Protein AF-A0A644XH98-F1 (afdb_monomer_lite)

Foldseek 3Di:
DADDDDDDPPDPPPVVSVVSVVVVVVCPPQVNQLVCCVVPVDHYPDPPHDHPDDVVVVCVVDVVPDDDDDQDPAPCSVVLVVVLVCCCVVPVVVPPVVVVPVVVNVVSVVVSVVVSQVSCVVSVNHPD

Organism: NCBI:txid1076179

Structure (mmCIF, N/CA/C/O backbone):
data_AF-A0A644XH98-F1
#
_entry.id   AF-A0A644XH98-F1
#
loop_
_atom_site.group_PDB
_atom_site.id
_atom_site.type_symbol
_atom_site.label_atom_id
_atom_site.label_alt_id
_atom_site.label_comp_id
_atom_site.label_asym_id
_atom_site.label_entity_id
_atom_site.label_seq_id
_atom_site.pdbx_PDB_ins_code
_atom_site.Cartn_x
_atom_site.Cartn_y
_atom_site.Cartn_z
_atom_site.occupancy
_atom_site.B_iso_or_equiv
_atom_site.auth_seq_id
_atom_site.auth_comp_id
_atom_site.auth_asym_id
_atom_site.auth_atom_id
_atom_site.pdbx_PDB_model_num
ATOM 1 N N . MET A 1 1 ? 7.041 -9.631 -4.734 1.00 52.19 1 MET A N 1
ATOM 2 C CA . MET A 1 1 ? 6.622 -8.228 -4.946 1.00 52.19 1 MET A CA 1
ATOM 3 C C . MET A 1 1 ? 6.302 -8.052 -6.425 1.00 52.19 1 MET A C 1
ATOM 5 O O . MET A 1 1 ? 7.133 -8.430 -7.233 1.00 52.19 1 MET A O 1
ATOM 9 N N . CYS A 1 2 ? 5.110 -7.583 -6.800 1.00 54.72 2 CYS A N 1
ATOM 10 C CA . CYS A 1 2 ? 4.755 -7.353 -8.206 1.00 54.72 2 CYS A CA 1
ATOM 11 C C . CYS A 1 2 ? 4.727 -5.842 -8.454 1.00 54.72 2 CYS A C 1
ATOM 13 O O . CYS A 1 2 ? 3.978 -5.136 -7.779 1.00 54.72 2 CYS A O 1
ATOM 15 N N . TYR A 1 3 ? 5.554 -5.334 -9.370 1.00 69.62 3 TYR A N 1
ATOM 16 C CA . TYR A 1 3 ? 5.441 -3.946 -9.810 1.00 69.62 3 TYR A CA 1
ATOM 17 C C . TYR A 1 3 ? 4.348 -3.850 -10.861 1.00 69.62 3 TYR A C 1
ATOM 19 O O . TYR A 1 3 ? 4.452 -4.455 -11.927 1.00 69.62 3 TYR A O 1
ATOM 27 N N . ASN A 1 4 ? 3.321 -3.062 -10.568 1.00 78.56 4 ASN A N 1
ATOM 28 C CA . ASN A 1 4 ? 2.280 -2.774 -11.535 1.00 78.56 4 ASN A CA 1
ATOM 29 C C . ASN A 1 4 ? 2.599 -1.443 -12.216 1.00 78.56 4 ASN A C 1
ATOM 31 O O . ASN A 1 4 ? 2.465 -0.377 -11.615 1.00 78.56 4 ASN A O 1
ATOM 35 N N . TRP A 1 5 ? 3.045 -1.518 -13.467 1.00 88.19 5 TRP A N 1
ATOM 36 C CA . TRP A 1 5 ? 3.285 -0.351 -14.308 1.00 88.19 5 TRP A CA 1
ATOM 37 C C . TRP A 1 5 ? 2.064 -0.088 -15.183 1.00 88.19 5 TRP A C 1
ATOM 39 O O . TRP A 1 5 ? 1.530 -1.005 -15.806 1.00 88.19 5 TRP A O 1
ATOM 49 N N . TYR A 1 6 ? 1.646 1.173 -15.259 1.00 89.88 6 TYR A N 1
ATOM 50 C CA . TYR A 1 6 ? 0.476 1.584 -16.025 1.00 89.88 6 TYR A CA 1
ATOM 51 C C . TYR A 1 6 ? 0.822 2.757 -16.937 1.00 89.88 6 TYR A C 1
ATOM 53 O O . TYR A 1 6 ? 1.544 3.673 -16.547 1.00 89.88 6 TYR A O 1
ATOM 61 N N . VAL A 1 7 ? 0.250 2.752 -18.138 1.00 92.44 7 VAL A N 1
ATOM 62 C CA . VAL A 1 7 ? 0.214 3.913 -19.031 1.00 92.44 7 VAL A CA 1
ATOM 63 C C . VAL A 1 7 ? -1.223 4.410 -19.072 1.00 92.44 7 VAL A C 1
ATOM 65 O O . VAL A 1 7 ? -2.151 3.618 -19.235 1.00 92.44 7 VAL A O 1
ATOM 68 N N . THR A 1 8 ? -1.417 5.717 -18.887 1.00 89.25 8 THR A N 1
ATOM 69 C CA . THR A 1 8 ? -2.759 6.309 -18.859 1.00 89.25 8 THR A CA 1
ATOM 70 C C . THR A 1 8 ? -3.513 6.047 -20.164 1.00 89.25 8 THR A C 1
ATOM 72 O O . THR A 1 8 ? -2.997 6.273 -21.257 1.00 89.25 8 THR A O 1
ATOM 75 N N . SER A 1 9 ? -4.764 5.605 -20.046 1.00 81.94 9 SER A N 1
ATOM 76 C CA . SER A 1 9 ? -5.651 5.355 -21.186 1.00 81.94 9 SER A CA 1
ATOM 77 C C . SER A 1 9 ? -6.283 6.628 -21.758 1.00 81.94 9 SER A C 1
ATOM 79 O O . SER A 1 9 ? -6.873 6.583 -22.834 1.00 81.94 9 SER A O 1
ATOM 81 N N . SER A 1 10 ? -6.182 7.761 -21.052 1.00 88.88 10 SER A N 1
ATOM 82 C CA . SER A 1 10 ? -6.735 9.046 -21.497 1.00 88.88 10 SER A CA 1
ATOM 83 C C . SER A 1 10 ? -5.820 9.811 -22.455 1.00 88.88 10 SER A C 1
ATOM 85 O O . SER A 1 10 ? -6.277 10.759 -23.101 1.00 88.88 10 SER A O 1
ATOM 87 N N . GLU A 1 11 ? -4.549 9.409 -22.565 1.00 91.25 11 GLU A N 1
ATOM 88 C CA . GLU A 1 11 ? -3.632 9.960 -23.560 1.00 91.25 11 GLU A CA 1
ATOM 89 C C . GLU A 1 11 ? -4.088 9.540 -24.964 1.00 91.25 11 GLU A C 1
ATOM 91 O O . GLU A 1 11 ? -4.499 8.406 -25.199 1.00 91.25 11 GLU A O 1
ATOM 96 N N . LYS A 1 12 ? -4.055 10.485 -25.902 1.00 89.81 12 LYS A N 1
ATOM 97 C CA . LYS A 1 12 ? -4.470 10.279 -27.298 1.00 89.81 12 LYS A CA 1
ATOM 98 C C . LYS A 1 12 ? -3.285 10.296 -28.252 1.00 89.81 12 LYS A C 1
ATOM 100 O O . LYS A 1 12 ? -3.404 9.822 -29.380 1.00 89.81 12 LYS A O 1
ATOM 105 N N . ASP A 1 13 ? -2.157 10.845 -27.815 1.00 95.25 13 ASP A N 1
ATOM 106 C CA . ASP A 1 13 ? -0.911 10.829 -28.562 1.00 95.25 13 ASP A CA 1
ATOM 107 C C . ASP A 1 13 ? -0.281 9.431 -28.508 1.00 95.25 13 ASP A C 1
ATOM 109 O O . ASP A 1 13 ? 0.339 9.016 -27.524 1.00 95.25 13 ASP A O 1
ATOM 113 N N . THR A 1 14 ? -0.433 8.693 -29.606 1.00 93.12 14 THR A N 1
ATOM 114 C CA . THR A 1 14 ? 0.078 7.327 -29.739 1.00 93.12 14 THR A CA 1
ATOM 115 C C . THR A 1 14 ? 1.599 7.251 -29.644 1.00 93.12 14 THR A C 1
ATOM 117 O O . THR A 1 14 ? 2.120 6.230 -29.199 1.00 93.12 14 THR A O 1
ATOM 120 N N . ALA A 1 15 ? 2.323 8.308 -30.030 1.00 94.75 15 ALA A N 1
ATOM 121 C CA . ALA A 1 15 ? 3.778 8.331 -29.923 1.00 94.75 15 ALA A CA 1
ATOM 122 C C . ALA A 1 15 ? 4.218 8.442 -28.457 1.00 94.75 15 ALA A C 1
ATOM 124 O O . ALA A 1 15 ? 5.153 7.758 -28.047 1.00 94.75 15 ALA A O 1
ATOM 125 N N . LYS A 1 16 ? 3.505 9.230 -27.642 1.00 94.56 16 LYS A N 1
ATOM 126 C CA . LYS A 1 16 ? 3.758 9.299 -26.193 1.00 94.56 16 LYS A CA 1
ATOM 127 C C . LYS A 1 16 ? 3.427 7.998 -25.481 1.00 94.56 16 LYS A C 1
ATOM 129 O O . LYS A 1 16 ? 4.198 7.572 -24.629 1.00 94.56 16 LYS A O 1
ATOM 134 N N . ILE A 1 17 ? 2.317 7.352 -25.844 1.00 95.12 17 ILE A N 1
ATOM 135 C CA . ILE A 1 17 ? 1.957 6.037 -25.295 1.00 95.12 17 ILE A CA 1
ATOM 136 C C . ILE A 1 17 ? 3.053 5.013 -25.606 1.00 95.12 17 ILE A C 1
ATOM 138 O O . ILE A 1 17 ? 3.488 4.291 -24.711 1.00 95.12 17 ILE A O 1
ATOM 142 N N . ALA A 1 18 ? 3.527 4.970 -26.855 1.00 94.62 18 ALA A N 1
ATOM 143 C CA . ALA A 1 18 ? 4.611 4.078 -27.255 1.00 94.62 18 ALA A CA 1
ATOM 144 C C . ALA A 1 18 ? 5.905 4.373 -26.480 1.00 94.62 18 ALA A C 1
ATOM 146 O O . ALA A 1 18 ? 6.486 3.461 -25.901 1.00 94.62 18 ALA A O 1
ATOM 147 N N . ALA A 1 19 ? 6.299 5.646 -26.382 1.00 96.25 19 ALA A N 1
ATOM 148 C CA . ALA A 1 19 ? 7.484 6.053 -25.632 1.00 96.25 19 ALA A CA 1
ATOM 149 C C . ALA A 1 19 ? 7.391 5.702 -24.135 1.00 96.25 19 ALA A C 1
ATOM 151 O O . ALA A 1 19 ? 8.377 5.268 -23.546 1.00 96.25 19 ALA A O 1
ATOM 152 N N . ALA A 1 20 ? 6.213 5.842 -23.516 1.00 96.12 20 ALA A N 1
ATOM 153 C CA . ALA A 1 20 ? 5.993 5.446 -22.126 1.00 96.12 20 ALA A CA 1
ATOM 154 C C . ALA A 1 20 ? 6.170 3.931 -21.934 1.00 96.12 20 ALA A C 1
ATOM 156 O O . ALA A 1 20 ? 6.821 3.501 -20.982 1.00 96.12 20 ALA A O 1
ATOM 157 N N . TRP A 1 21 ? 5.651 3.120 -22.860 1.00 95.62 21 TRP A N 1
ATOM 158 C CA . TRP A 1 21 ? 5.869 1.674 -22.833 1.00 95.62 21 TRP A CA 1
ATOM 159 C C . TRP A 1 21 ? 7.323 1.283 -23.081 1.00 95.62 21 TRP A C 1
ATOM 161 O O . TRP A 1 21 ? 7.819 0.365 -22.431 1.00 95.62 21 TRP A O 1
ATOM 171 N N . ASP A 1 22 ? 8.016 1.964 -23.992 1.00 97.06 22 ASP A N 1
ATOM 172 C CA . ASP A 1 22 ? 9.442 1.743 -24.232 1.00 97.06 22 ASP A CA 1
ATOM 173 C C . ASP A 1 22 ? 10.273 2.068 -22.990 1.00 97.06 22 ASP A C 1
ATOM 175 O O . ASP A 1 22 ? 11.133 1.276 -22.606 1.00 97.06 22 ASP A O 1
ATOM 179 N N . PHE A 1 23 ? 9.949 3.159 -22.296 1.00 95.75 23 PHE A N 1
ATOM 180 C CA . PHE A 1 23 ? 10.587 3.508 -21.033 1.00 95.75 23 PHE A CA 1
ATOM 181 C C . PHE A 1 23 ? 10.334 2.465 -19.935 1.00 95.75 23 PHE A C 1
ATOM 183 O O . PHE A 1 23 ? 11.275 2.047 -19.265 1.00 95.75 23 PHE A O 1
ATOM 190 N N . ILE A 1 24 ? 9.091 1.997 -19.766 1.00 94.69 24 ILE A N 1
ATOM 191 C CA . ILE A 1 24 ? 8.774 0.944 -18.787 1.00 94.69 24 ILE A CA 1
ATOM 192 C C . ILE A 1 24 ? 9.566 -0.329 -19.094 1.00 94.69 24 ILE A C 1
ATOM 194 O O . ILE A 1 24 ? 10.164 -0.897 -18.184 1.00 94.69 24 ILE A O 1
ATOM 198 N N . LYS A 1 25 ? 9.605 -0.765 -20.362 1.00 93.75 25 LYS A N 1
ATOM 199 C CA . LYS A 1 25 ? 10.373 -1.950 -20.777 1.00 93.75 25 LYS A CA 1
ATOM 200 C C . LYS A 1 25 ? 11.854 -1.798 -20.447 1.00 93.75 25 LYS A C 1
ATOM 202 O O . LYS A 1 25 ? 12.411 -2.724 -19.873 1.00 93.75 25 LYS A O 1
ATOM 207 N N . TYR A 1 26 ? 12.442 -0.638 -20.743 1.00 95.12 26 TYR A N 1
ATOM 208 C CA . TYR A 1 26 ? 13.823 -0.321 -20.383 1.00 95.12 26 TYR A CA 1
ATOM 209 C C . TYR A 1 26 ? 14.053 -0.439 -18.868 1.00 95.12 26 TYR A C 1
ATOM 211 O O . TYR A 1 26 ? 14.951 -1.151 -18.432 1.00 95.12 26 TYR A O 1
ATOM 219 N N . MET A 1 27 ? 13.195 0.170 -18.042 1.00 91.88 27 MET A N 1
ATOM 220 C CA . MET A 1 27 ? 13.330 0.131 -16.577 1.00 91.88 27 MET A CA 1
ATOM 221 C C . MET A 1 27 ? 13.297 -1.289 -15.990 1.00 91.88 27 MET A C 1
ATOM 223 O O . MET A 1 27 ? 13.885 -1.522 -14.936 1.00 91.88 27 MET A O 1
ATOM 227 N N . VAL A 1 28 ? 12.621 -2.235 -16.651 1.00 90.69 28 VAL A N 1
ATOM 228 C CA . VAL A 1 28 ? 12.494 -3.630 -16.189 1.00 90.69 28 VAL A CA 1
ATOM 229 C C . VAL A 1 28 ? 13.432 -4.612 -16.902 1.00 90.69 28 VAL A C 1
ATOM 231 O O . VAL A 1 28 ? 13.309 -5.830 -16.703 1.00 90.69 28 VAL A O 1
ATOM 234 N N . GLU A 1 29 ? 14.363 -4.121 -17.725 1.00 94.62 29 GLU A N 1
ATOM 235 C CA . GLU A 1 29 ? 15.462 -4.938 -18.249 1.00 94.62 29 GLU A CA 1
ATOM 236 C C . GLU A 1 29 ? 16.286 -5.529 -17.089 1.00 94.62 29 GLU A C 1
ATOM 238 O O . GLU A 1 29 ? 16.408 -4.885 -16.043 1.00 94.62 29 GLU A O 1
ATOM 243 N N . PRO A 1 30 ? 16.843 -6.749 -17.232 1.00 94.94 30 PRO A N 1
ATOM 244 C CA . PRO A 1 30 ? 17.521 -7.449 -16.137 1.00 94.94 30 PRO A CA 1
ATOM 245 C C . PRO A 1 30 ? 18.580 -6.608 -15.412 1.00 94.94 30 PRO A C 1
ATOM 247 O O . PRO A 1 30 ? 18.570 -6.517 -14.186 1.00 94.94 30 PRO A O 1
ATOM 250 N N . GLU A 1 31 ? 19.451 -5.941 -16.168 1.00 95.12 31 GLU A N 1
ATOM 251 C CA . GLU A 1 31 ? 20.493 -5.057 -15.636 1.00 95.12 31 GLU A CA 1
ATOM 252 C C . GLU A 1 31 ? 19.935 -3.858 -14.860 1.00 95.12 31 GLU A C 1
ATOM 254 O O . GLU A 1 31 ? 20.441 -3.529 -13.787 1.00 95.12 31 GLU A O 1
ATOM 259 N N . ASN A 1 32 ? 18.854 -3.249 -15.348 1.00 94.31 32 ASN A N 1
ATOM 260 C CA . ASN A 1 32 ? 18.222 -2.097 -14.709 1.00 94.31 32 ASN A CA 1
ATOM 261 C C . ASN A 1 32 ? 17.460 -2.507 -13.442 1.00 94.31 32 ASN A C 1
ATOM 263 O O . ASN A 1 32 ? 17.500 -1.794 -12.439 1.00 94.31 32 ASN A O 1
ATOM 267 N N . ALA A 1 33 ? 16.842 -3.689 -13.445 1.00 91.19 33 ALA A N 1
ATOM 268 C CA . ALA A 1 33 ? 16.203 -4.268 -12.268 1.00 91.19 33 ALA A CA 1
ATOM 269 C C . ALA A 1 33 ? 17.221 -4.567 -11.150 1.00 91.19 33 ALA A C 1
ATOM 271 O O . ALA A 1 33 ? 16.968 -4.263 -9.982 1.00 91.19 33 ALA A O 1
ATOM 272 N N . VAL A 1 34 ? 18.392 -5.111 -11.503 1.00 92.88 34 VAL A N 1
ATOM 273 C CA . VAL A 1 34 ? 19.501 -5.333 -10.559 1.00 92.88 34 VAL A CA 1
ATOM 274 C C . VAL A 1 34 ? 20.046 -4.006 -10.036 1.00 92.88 34 VAL A C 1
ATOM 276 O O . VAL A 1 34 ? 20.223 -3.844 -8.827 1.00 92.88 34 VAL A O 1
ATOM 279 N N . LEU A 1 35 ? 20.261 -3.032 -10.923 1.00 93.00 35 LEU A N 1
ATOM 280 C CA . LEU A 1 35 ? 20.739 -1.704 -10.546 1.00 93.00 35 LEU A CA 1
ATOM 281 C C . LEU A 1 35 ? 19.766 -1.000 -9.588 1.00 93.00 35 LEU A C 1
ATOM 283 O O . LEU A 1 35 ? 20.194 -0.384 -8.613 1.00 93.00 35 LEU A O 1
ATOM 287 N N . GLN A 1 36 ? 18.454 -1.120 -9.807 1.00 90.25 36 GLN A N 1
ATOM 288 C CA . GLN A 1 36 ? 17.446 -0.578 -8.896 1.00 90.25 36 GLN A CA 1
ATOM 289 C C . GLN A 1 36 ? 17.595 -1.160 -7.483 1.00 90.25 36 GLN A C 1
ATOM 291 O O . GLN A 1 36 ? 17.604 -0.401 -6.507 1.00 90.25 36 GLN A O 1
ATOM 296 N N . ALA A 1 37 ? 17.746 -2.483 -7.371 1.00 89.38 37 ALA A N 1
ATOM 297 C CA . ALA A 1 37 ? 17.948 -3.144 -6.086 1.00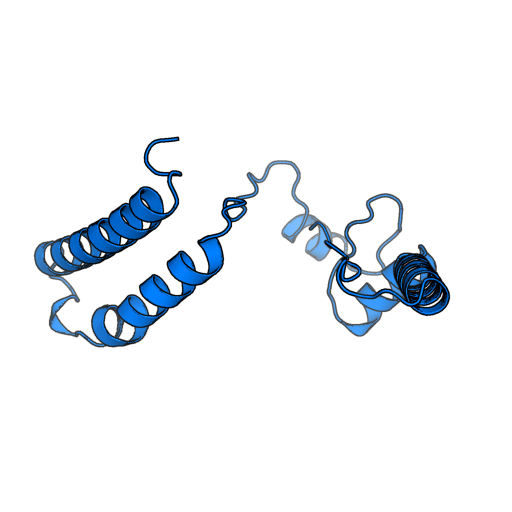 89.38 37 ALA A CA 1
ATOM 298 C C . ALA A 1 37 ? 19.235 -2.663 -5.401 1.00 89.38 37 ALA A C 1
ATOM 300 O O . ALA A 1 37 ? 19.204 -2.334 -4.219 1.00 89.38 37 ALA A O 1
ATOM 301 N N . GLN A 1 38 ? 20.336 -2.527 -6.148 1.00 90.56 38 GLN A N 1
ATOM 302 C CA . GLN A 1 38 ? 21.605 -2.002 -5.626 1.00 90.56 38 GLN A CA 1
ATOM 303 C C . GLN A 1 38 ? 21.478 -0.578 -5.080 1.00 90.56 38 GLN A C 1
ATOM 305 O O . GLN A 1 38 ? 22.036 -0.260 -4.033 1.00 90.56 38 GLN A O 1
ATOM 310 N N . MET A 1 39 ? 20.764 0.292 -5.795 1.00 91.06 39 MET A N 1
ATOM 311 C CA . MET A 1 39 ? 20.669 1.706 -5.433 1.00 91.06 39 MET A CA 1
ATOM 312 C C . MET A 1 39 ? 19.694 1.970 -4.284 1.00 91.06 39 MET A C 1
ATOM 314 O O . MET A 1 39 ? 19.855 2.957 -3.570 1.00 91.06 39 MET A O 1
ATOM 318 N N . THR A 1 40 ? 18.655 1.145 -4.135 1.00 89.81 40 THR A N 1
ATOM 319 C CA . THR A 1 40 ? 17.503 1.474 -3.277 1.00 89.81 40 THR A CA 1
ATOM 320 C C . THR A 1 40 ? 17.179 0.423 -2.220 1.00 89.81 40 THR A C 1
ATOM 322 O O . THR A 1 40 ? 16.407 0.710 -1.309 1.00 89.81 40 THR A O 1
ATOM 325 N N . GLY A 1 41 ? 17.710 -0.795 -2.352 1.00 86.56 41 GLY A N 1
ATOM 326 C CA . GLY A 1 41 ? 17.295 -1.953 -1.560 1.00 86.56 41 GLY A CA 1
ATOM 327 C C . GLY A 1 41 ? 15.922 -2.524 -1.939 1.00 86.56 41 GLY A C 1
ATOM 328 O O . GLY A 1 41 ? 15.494 -3.501 -1.334 1.00 86.56 41 GLY A O 1
ATOM 329 N N . TRP A 1 42 ? 15.216 -1.957 -2.928 1.00 86.38 42 TRP A N 1
ATOM 330 C CA . TRP A 1 42 ? 13.928 -2.483 -3.389 1.00 86.38 42 TRP A CA 1
ATOM 331 C C . TRP A 1 42 ? 14.113 -3.615 -4.395 1.00 86.38 42 TRP A C 1
ATOM 333 O O . TRP A 1 42 ? 14.614 -3.399 -5.500 1.00 86.38 42 TRP A O 1
ATOM 343 N N . PHE A 1 43 ? 13.657 -4.811 -4.026 1.00 87.44 43 PHE A N 1
ATOM 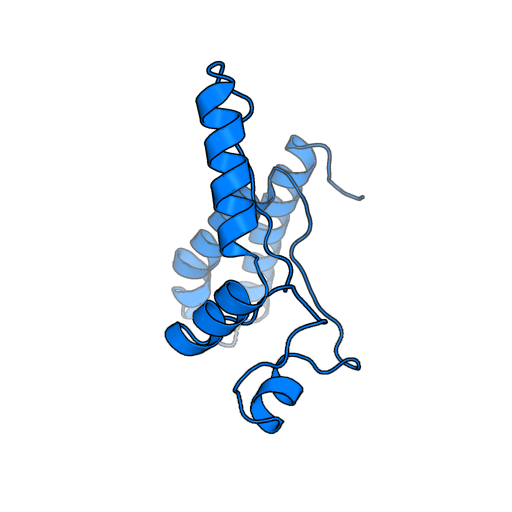344 C CA . PHE A 1 43 ? 13.795 -6.002 -4.857 1.00 87.44 43 PHE A CA 1
ATOM 345 C C . PHE A 1 43 ? 12.829 -6.025 -6.041 1.00 87.44 43 PHE A C 1
ATOM 347 O O . PHE A 1 43 ? 11.632 -5.770 -5.862 1.00 87.44 43 PHE A O 1
ATOM 354 N N . PRO A 1 44 ? 13.311 -6.390 -7.241 1.00 87.06 44 PRO A N 1
ATOM 355 C CA . PRO A 1 44 ? 12.470 -6.443 -8.412 1.00 87.06 44 PRO A CA 1
ATOM 356 C C . PRO A 1 44 ? 11.442 -7.570 -8.338 1.00 87.06 44 PRO A C 1
ATOM 358 O O . PRO A 1 44 ? 11.629 -8.592 -7.681 1.00 87.06 44 PRO A O 1
ATOM 361 N N . GLY A 1 45 ? 10.359 -7.414 -9.099 1.00 83.31 45 GLY A N 1
ATOM 362 C CA . GLY A 1 45 ? 9.382 -8.485 -9.320 1.00 83.31 45 GLY A CA 1
ATOM 363 C C . GLY A 1 45 ? 9.849 -9.590 -10.273 1.00 83.31 45 GLY A C 1
ATOM 364 O O . GLY A 1 45 ? 9.024 -10.373 -10.735 1.00 83.31 45 GLY A O 1
ATOM 365 N N . ARG A 1 46 ? 11.144 -9.634 -10.603 1.00 85.75 46 ARG A N 1
ATOM 366 C CA . ARG A 1 46 ? 11.762 -10.645 -11.463 1.00 85.75 46 ARG A CA 1
ATOM 367 C C . ARG A 1 46 ? 12.366 -11.752 -10.608 1.00 85.75 46 ARG A C 1
ATOM 369 O O . ARG A 1 46 ? 13.018 -11.463 -9.613 1.00 85.75 46 ARG A O 1
ATOM 376 N N . SER A 1 47 ? 12.176 -12.999 -11.023 1.00 84.81 47 SER A N 1
ATOM 377 C CA . SER A 1 47 ? 12.781 -14.178 -10.389 1.00 84.81 47 SER A CA 1
ATOM 378 C C . SER A 1 47 ? 13.948 -14.764 -11.188 1.00 84.81 47 SER A C 1
ATOM 380 O O . SER A 1 47 ? 14.532 -15.756 -10.771 1.00 84.81 47 SER A O 1
ATOM 382 N N . ASP A 1 48 ? 14.265 -14.183 -12.346 1.00 90.12 48 ASP A N 1
ATOM 383 C CA . ASP A 1 48 ? 15.284 -14.647 -13.292 1.00 90.12 48 ASP A CA 1
ATOM 384 C C . ASP A 1 48 ? 16.564 -13.794 -13.272 1.00 90.12 48 ASP A C 1
ATOM 386 O O . ASP A 1 48 ? 17.329 -13.802 -14.235 1.00 90.12 48 ASP A O 1
ATOM 390 N N . VAL A 1 49 ? 16.788 -13.038 -12.194 1.00 89.31 49 VAL A N 1
ATOM 391 C CA . VAL A 1 49 ? 17.956 -12.167 -12.020 1.00 89.31 49 VAL A CA 1
ATOM 392 C C . VAL A 1 49 ? 18.654 -12.461 -10.700 1.00 89.31 49 VAL A C 1
ATOM 394 O O . VAL A 1 49 ? 17.998 -12.664 -9.678 1.00 89.31 49 VAL A O 1
ATOM 397 N N . ASP A 1 50 ? 19.984 -12.428 -10.717 1.00 88.69 50 ASP A N 1
ATOM 398 C CA . ASP A 1 50 ? 20.791 -12.566 -9.509 1.00 88.69 50 ASP A CA 1
ATOM 399 C C . ASP A 1 50 ? 20.880 -11.216 -8.797 1.00 88.69 50 ASP A C 1
ATOM 401 O O . ASP A 1 50 ? 21.404 -10.234 -9.335 1.00 88.69 50 ASP A O 1
ATOM 405 N N . LEU A 1 51 ? 20.347 -11.155 -7.577 1.00 88.56 51 LEU A N 1
ATOM 406 C CA . LEU A 1 51 ? 20.371 -9.935 -6.783 1.00 88.56 51 LEU A CA 1
ATOM 407 C C . LEU A 1 51 ? 21.677 -9.852 -5.978 1.00 88.56 51 LEU A C 1
ATOM 409 O O . LEU A 1 51 ? 22.045 -10.811 -5.305 1.00 88.56 51 LEU A O 1
ATOM 413 N N . PRO A 1 52 ? 22.376 -8.706 -6.000 1.00 86.69 52 PRO A N 1
ATOM 414 C CA . PRO A 1 52 ? 23.655 -8.507 -5.322 1.00 86.69 52 PRO A CA 1
ATOM 415 C C . PRO A 1 52 ? 23.429 -8.158 -3.847 1.00 86.69 52 PRO A C 1
ATOM 417 O O . PRO A 1 52 ? 23.834 -7.099 -3.369 1.00 86.69 52 PRO A O 1
ATOM 420 N N . VAL A 1 53 ? 22.721 -9.033 -3.145 1.00 84.62 53 VAL A N 1
ATOM 421 C CA . VAL A 1 53 ? 22.393 -8.911 -1.726 1.00 84.62 53 VAL A CA 1
ATOM 422 C C . VAL A 1 53 ? 22.695 -10.222 -1.018 1.00 84.62 53 VAL A C 1
ATOM 424 O O . VAL A 1 53 ? 22.704 -11.286 -1.637 1.00 84.62 53 VAL A O 1
ATOM 427 N N . ASP A 1 54 ? 22.947 -10.141 0.283 1.00 88.94 54 ASP A N 1
ATOM 428 C CA . ASP A 1 54 ? 23.245 -11.324 1.081 1.00 88.94 54 ASP A CA 1
ATOM 429 C C . ASP A 1 54 ? 22.049 -12.284 1.101 1.00 88.94 54 ASP A C 1
ATOM 431 O O . ASP A 1 54 ? 20.896 -11.868 1.250 1.00 88.94 54 ASP A O 1
ATOM 435 N N . GLN A 1 55 ? 22.334 -13.585 0.997 1.00 86.44 55 GLN A N 1
ATOM 436 C CA . GLN A 1 55 ? 21.304 -14.626 0.963 1.00 86.44 55 GLN A CA 1
ATOM 437 C C . GLN A 1 55 ? 20.394 -14.584 2.199 1.00 86.44 55 GLN A C 1
ATOM 439 O O . GLN A 1 55 ? 19.194 -14.781 2.074 1.00 86.44 55 GLN A O 1
ATOM 444 N N . GLU A 1 56 ? 20.934 -14.247 3.375 1.00 89.75 56 GLU A N 1
ATOM 445 C CA . GLU A 1 56 ? 20.149 -14.108 4.609 1.00 89.75 56 GLU A CA 1
ATOM 446 C C . GLU A 1 56 ? 19.061 -13.025 4.491 1.00 89.75 56 GLU A C 1
ATOM 448 O O . GLU A 1 56 ? 17.944 -13.205 4.976 1.00 89.75 56 GLU A O 1
ATOM 453 N N . ILE A 1 57 ? 19.350 -11.918 3.795 1.00 87.06 57 ILE A N 1
ATOM 454 C CA . ILE A 1 57 ? 18.361 -10.868 3.529 1.00 87.06 57 ILE A CA 1
ATOM 455 C C . ILE A 1 57 ? 17.316 -11.389 2.540 1.00 87.06 57 ILE A C 1
ATOM 457 O O . ILE A 1 57 ? 16.122 -11.189 2.753 1.00 87.06 57 ILE A O 1
ATOM 461 N N . LEU A 1 58 ? 17.737 -12.077 1.475 1.00 84.25 58 LEU A N 1
ATOM 462 C CA . LEU A 1 58 ? 16.796 -12.661 0.515 1.00 84.25 58 LEU A CA 1
ATOM 463 C C . LEU A 1 58 ? 15.850 -13.652 1.189 1.00 84.25 58 LEU A C 1
ATOM 465 O O . LEU A 1 58 ? 14.645 -13.545 0.989 1.00 84.25 58 LEU A O 1
ATOM 469 N N . ASP A 1 59 ? 16.363 -14.540 2.034 1.00 85.38 59 ASP A N 1
ATOM 470 C CA . ASP A 1 59 ? 15.567 -15.534 2.755 1.00 85.38 59 ASP A CA 1
ATOM 471 C C . ASP A 1 59 ? 14.570 -14.878 3.725 1.00 85.38 59 ASP A C 1
ATOM 473 O O . ASP A 1 59 ? 13.462 -15.382 3.914 1.00 85.38 59 ASP A O 1
ATOM 477 N N . ALA A 1 60 ? 14.916 -13.722 4.305 1.00 86.25 60 ALA A N 1
ATOM 478 C CA . ALA A 1 60 ? 14.012 -12.963 5.168 1.00 86.25 60 ALA A CA 1
ATOM 479 C C . ALA A 1 60 ? 12.823 -12.342 4.408 1.00 86.25 60 ALA A C 1
ATOM 481 O O . ALA A 1 60 ? 11.736 -12.225 4.977 1.00 86.25 60 ALA A O 1
ATOM 482 N N . PHE A 1 61 ? 13.008 -11.949 3.142 1.00 83.06 61 PHE A N 1
ATOM 483 C CA . PHE A 1 61 ? 11.964 -11.322 2.313 1.00 83.06 61 PHE A CA 1
ATOM 484 C C . PHE A 1 61 ? 11.239 -12.296 1.370 1.00 83.06 61 PHE A C 1
ATOM 486 O O . PHE A 1 61 ? 10.090 -12.050 1.001 1.00 83.06 61 PHE A O 1
ATOM 493 N N . TYR A 1 62 ? 11.897 -13.382 0.964 1.00 79.50 62 TYR A N 1
ATOM 494 C CA . TYR A 1 62 ? 11.433 -14.348 -0.033 1.00 79.50 62 TYR A CA 1
ATOM 495 C C . TYR A 1 62 ? 11.443 -15.773 0.519 1.00 79.50 62 TYR A C 1
ATOM 497 O O . TYR A 1 62 ? 11.934 -16.704 -0.116 1.00 79.50 62 TYR A O 1
ATOM 505 N N . ASN A 1 63 ? 10.858 -15.961 1.699 1.00 81.75 63 ASN A N 1
ATOM 506 C CA . ASN A 1 63 ? 10.625 -17.293 2.230 1.00 81.75 63 ASN A CA 1
ATOM 507 C C . ASN A 1 63 ? 9.403 -17.930 1.529 1.00 81.75 63 ASN A C 1
ATOM 509 O O . ASN A 1 63 ? 8.282 -17.447 1.718 1.00 81.75 63 ASN A O 1
ATOM 513 N N . PRO A 1 64 ? 9.573 -19.012 0.744 1.00 77.56 64 PRO A N 1
ATOM 514 C CA . PRO A 1 64 ? 8.469 -19.652 0.026 1.00 77.56 64 PRO A CA 1
ATOM 515 C C . PRO A 1 64 ? 7.437 -20.310 0.954 1.00 77.56 64 PRO A C 1
ATOM 517 O O . PRO A 1 64 ? 6.308 -20.544 0.528 1.00 77.56 64 PRO A O 1
ATOM 520 N N . ASP A 1 65 ? 7.796 -20.576 2.212 1.00 86.06 65 ASP A N 1
ATOM 521 C CA . ASP A 1 65 ? 6.898 -21.155 3.214 1.00 86.06 65 ASP A CA 1
ATOM 522 C C . ASP A 1 65 ? 6.033 -20.089 3.914 1.00 86.06 65 ASP A C 1
ATOM 524 O O . ASP A 1 65 ? 5.136 -20.417 4.697 1.00 86.06 65 ASP A O 1
ATOM 528 N N . GLN A 1 66 ? 6.275 -18.798 3.656 1.00 83.50 66 GLN A N 1
ATOM 529 C CA . GLN A 1 66 ? 5.461 -17.721 4.210 1.00 83.50 66 GLN A CA 1
ATOM 530 C C . GLN A 1 66 ? 4.179 -17.506 3.402 1.00 83.50 66 GLN A C 1
ATOM 532 O O . GLN A 1 66 ? 4.163 -17.475 2.174 1.00 83.50 66 GLN A O 1
ATOM 537 N N . THR A 1 67 ? 3.079 -17.275 4.119 1.00 85.81 67 THR A N 1
ATOM 538 C CA . THR A 1 67 ? 1.835 -16.808 3.504 1.00 85.81 67 THR A CA 1
ATOM 539 C C . THR A 1 67 ? 1.922 -15.306 3.266 1.00 85.81 67 THR A C 1
ATOM 541 O O . THR A 1 67 ? 2.033 -14.527 4.213 1.00 85.81 67 THR A O 1
ATOM 544 N N . LEU A 1 68 ? 1.847 -14.895 2.000 1.00 81.12 68 LEU A N 1
ATOM 545 C CA . LEU A 1 68 ? 1.779 -13.487 1.629 1.00 81.12 68 LEU A CA 1
ATOM 546 C C . LEU A 1 68 ? 0.350 -12.962 1.814 1.00 81.12 68 LEU A C 1
ATOM 548 O O . LEU A 1 68 ? -0.579 -13.435 1.161 1.00 81.12 68 LEU A O 1
ATOM 552 N N . TYR A 1 69 ? 0.192 -11.936 2.647 1.00 85.69 69 TYR A N 1
ATOM 553 C CA . TYR A 1 69 ? -1.053 -11.181 2.762 1.00 85.69 69 TYR A CA 1
ATOM 554 C C . TYR A 1 69 ? -0.946 -9.915 1.918 1.00 85.69 69 TYR A C 1
ATOM 556 O O . TYR A 1 69 ? -0.126 -9.041 2.194 1.00 85.69 69 TYR A O 1
ATOM 564 N N . MET A 1 70 ? -1.763 -9.828 0.871 1.00 83.50 70 MET A N 1
ATOM 565 C CA . MET A 1 70 ? -1.876 -8.631 0.042 1.00 83.50 70 MET A CA 1
ATOM 566 C C . MET A 1 70 ? -3.205 -7.938 0.309 1.00 83.50 70 MET A C 1
ATOM 568 O O . MET A 1 70 ? -4.187 -8.580 0.684 1.00 83.50 70 MET A O 1
ATOM 572 N N . TYR A 1 71 ? -3.241 -6.629 0.077 1.00 85.56 71 TYR A N 1
ATOM 573 C CA . TYR A 1 71 ? -4.501 -5.901 0.079 1.00 85.56 71 TYR A CA 1
ATOM 574 C C . TYR A 1 71 ? -5.434 -6.444 -1.011 1.00 85.56 71 TYR A C 1
ATOM 576 O O . TYR A 1 71 ? -4.962 -6.808 -2.096 1.00 85.56 71 TYR A O 1
ATOM 584 N N . PRO A 1 72 ? -6.748 -6.510 -0.745 1.00 85.06 72 PRO A N 1
ATOM 585 C CA . PRO A 1 72 ? -7.704 -6.934 -1.750 1.00 85.06 72 PRO A CA 1
ATOM 586 C C . PRO A 1 72 ? -7.727 -5.915 -2.898 1.00 85.06 72 PRO A C 1
ATOM 588 O O . PRO A 1 72 ? -7.644 -4.704 -2.685 1.00 85.06 72 PRO A O 1
ATOM 591 N N . LEU A 1 73 ? -7.846 -6.405 -4.133 1.00 87.00 73 LEU A N 1
ATOM 592 C CA . LEU A 1 73 ? -7.923 -5.565 -5.331 1.00 87.00 73 LEU A CA 1
ATOM 593 C C . LEU A 1 73 ? -9.332 -4.970 -5.472 1.00 87.00 73 LEU A C 1
ATOM 595 O O . LEU A 1 73 ? -10.116 -5.394 -6.318 1.00 87.00 73 LEU A O 1
ATOM 599 N N . LEU A 1 74 ? -9.658 -4.006 -4.611 1.00 91.44 74 LEU A N 1
ATOM 600 C CA . LEU A 1 74 ? -10.931 -3.284 -4.610 1.00 91.44 74 LEU A CA 1
ATOM 601 C C . LEU A 1 74 ? -10.714 -1.846 -5.077 1.00 91.44 74 LEU A C 1
ATOM 603 O O . LEU A 1 74 ? -9.771 -1.188 -4.642 1.00 91.44 74 LEU A O 1
ATOM 607 N N . SER A 1 75 ? -11.622 -1.323 -5.902 1.00 91.25 75 SER A N 1
ATOM 608 C CA . SER A 1 75 ? -11.582 0.082 -6.336 1.00 91.25 75 SER A CA 1
ATOM 609 C C . SER A 1 75 ? -11.684 1.066 -5.169 1.00 91.25 75 SER A C 1
ATOM 611 O O . SER A 1 75 ? -11.137 2.159 -5.243 1.00 91.25 75 SER A O 1
ATOM 613 N N . CYS A 1 76 ? -12.357 0.669 -4.086 1.00 95.00 76 CYS A N 1
ATOM 614 C CA . CYS A 1 76 ? -12.503 1.457 -2.865 1.00 95.00 76 CYS A CA 1
ATOM 615 C C . CYS A 1 76 ? -11.399 1.196 -1.826 1.00 95.00 76 CYS A C 1
ATOM 617 O O . CYS A 1 76 ? -11.494 1.708 -0.715 1.00 95.00 76 CYS A O 1
ATOM 619 N N . ASN A 1 77 ? -10.365 0.399 -2.134 1.00 93.69 77 ASN A N 1
ATOM 620 C CA 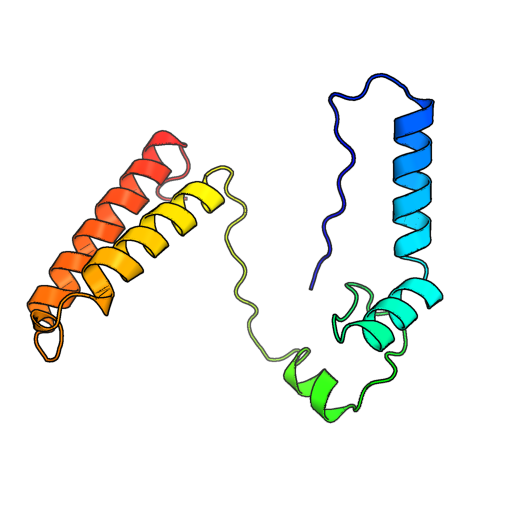. ASN A 1 77 ? -9.339 0.036 -1.149 1.00 93.69 77 ASN A CA 1
ATOM 621 C C . ASN A 1 77 ? -8.628 1.267 -0.557 1.00 93.69 77 ASN A C 1
ATOM 623 O O . ASN A 1 77 ? -8.410 1.315 0.651 1.00 93.69 77 ASN A O 1
ATOM 627 N N . ASP A 1 78 ? -8.322 2.276 -1.375 1.00 93.62 78 ASP A N 1
ATOM 628 C CA . ASP A 1 78 ? -7.674 3.508 -0.902 1.00 93.62 78 ASP A CA 1
ATOM 629 C C . ASP A 1 78 ? -8.558 4.274 0.095 1.00 93.62 78 ASP A C 1
ATOM 631 O O . ASP A 1 78 ? -8.067 4.781 1.106 1.00 93.62 78 ASP A O 1
ATOM 635 N N . GLU A 1 79 ? -9.871 4.319 -0.146 1.00 95.88 79 GLU A N 1
ATOM 636 C CA . GLU A 1 79 ? -10.838 4.929 0.771 1.00 95.88 79 GLU A CA 1
ATOM 637 C C . GLU A 1 79 ? -10.922 4.152 2.092 1.00 95.88 79 GLU A C 1
ATOM 639 O O . GLU A 1 79 ? -10.841 4.761 3.162 1.00 95.88 79 GLU A O 1
ATOM 644 N N . LEU A 1 80 ? -11.011 2.816 2.022 1.00 95.44 80 LEU A N 1
ATOM 645 C CA . LEU A 1 80 ? -11.022 1.940 3.197 1.00 95.44 80 LEU A CA 1
ATOM 646 C C . LEU A 1 80 ? -9.794 2.183 4.084 1.00 95.44 80 LEU A C 1
ATOM 648 O O . LEU A 1 80 ? -9.927 2.419 5.286 1.00 95.44 80 LEU A O 1
ATOM 652 N N . GLN A 1 81 ? -8.598 2.158 3.489 1.00 94.38 81 GLN A N 1
ATOM 653 C CA . GLN A 1 81 ? -7.346 2.339 4.223 1.00 94.38 81 GLN A CA 1
ATOM 654 C C . GLN A 1 81 ? -7.228 3.742 4.816 1.00 94.38 81 GLN A C 1
ATOM 656 O O . GLN A 1 81 ? -6.848 3.879 5.978 1.00 94.38 81 GLN A O 1
ATOM 661 N N . THR A 1 82 ? -7.580 4.775 4.049 1.00 95.69 82 THR A N 1
ATOM 662 C CA . THR A 1 82 ? -7.446 6.171 4.486 1.00 95.69 82 THR A CA 1
ATOM 663 C C . THR A 1 82 ? -8.350 6.466 5.679 1.00 95.69 82 THR A C 1
ATOM 665 O O . THR A 1 82 ? -7.875 6.962 6.701 1.00 95.69 82 THR A O 1
ATOM 668 N N . LYS A 1 83 ? -9.637 6.112 5.590 1.00 96.00 83 LYS A N 1
ATOM 669 C CA . LYS A 1 83 ? -10.609 6.373 6.662 1.00 96.00 83 LYS A CA 1
ATOM 670 C C . LYS A 1 83 ? -10.297 5.585 7.927 1.00 96.00 83 LYS A C 1
ATOM 672 O O . LYS A 1 83 ? -10.342 6.132 9.030 1.00 96.00 83 LYS A O 1
ATOM 677 N N . PHE A 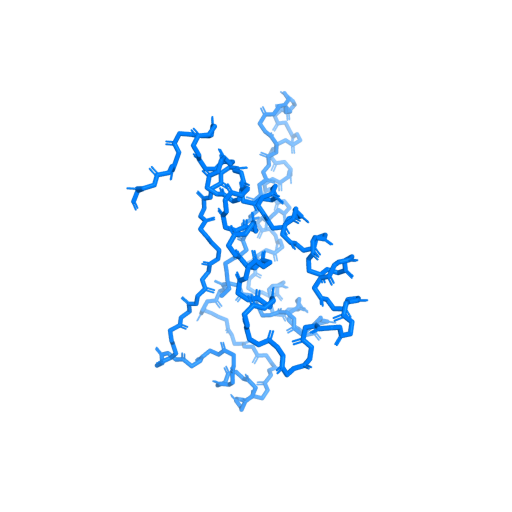1 84 ? -9.925 4.312 7.782 1.00 95.81 84 PHE A N 1
ATOM 678 C CA . PHE A 1 84 ? -9.553 3.502 8.936 1.00 95.81 84 PHE A CA 1
ATOM 679 C C . PHE A 1 84 ? -8.268 4.021 9.600 1.00 95.81 84 PHE A C 1
ATOM 681 O O . PHE A 1 84 ? -8.222 4.158 10.823 1.00 95.81 84 PHE A O 1
ATOM 688 N N . ALA A 1 85 ? -7.248 4.396 8.818 1.00 95.69 85 ALA A N 1
ATOM 689 C CA . ALA A 1 85 ? -6.014 4.981 9.344 1.00 95.69 85 ALA A CA 1
ATOM 690 C C . ALA A 1 85 ? -6.255 6.318 10.066 1.00 95.69 85 ALA A C 1
ATOM 692 O O . ALA A 1 85 ? -5.652 6.569 11.115 1.00 95.69 85 ALA A O 1
ATOM 693 N N . GLU A 1 86 ? -7.155 7.158 9.550 1.00 95.94 86 GLU A N 1
ATOM 694 C CA . GLU A 1 86 ? -7.562 8.403 10.204 1.00 95.94 86 GLU A CA 1
ATOM 695 C C . GLU A 1 86 ? -8.176 8.128 11.582 1.00 95.94 86 GLU A C 1
ATOM 697 O O . GLU A 1 86 ? -7.723 8.704 12.574 1.00 95.94 86 GLU A O 1
ATOM 702 N N . LYS A 1 87 ? -9.138 7.200 11.686 1.00 95.62 87 LYS A N 1
ATOM 703 C CA . LYS A 1 87 ? -9.750 6.821 12.972 1.00 95.62 87 LYS A CA 1
ATOM 704 C C . LYS A 1 87 ? -8.745 6.228 13.951 1.00 95.62 87 LYS A C 1
ATOM 706 O O . LYS A 1 87 ? -8.745 6.589 15.129 1.00 95.62 87 LYS A O 1
ATOM 711 N N . LEU A 1 88 ? -7.855 5.356 13.479 1.00 94.88 88 LEU A N 1
ATOM 712 C CA . LEU A 1 88 ? -6.794 4.798 14.316 1.00 94.88 88 LEU A CA 1
ATOM 713 C C . LEU A 1 88 ? -5.889 5.896 14.879 1.00 94.88 88 LEU A C 1
ATOM 715 O O . LEU A 1 88 ? -5.561 5.872 16.061 1.00 94.88 88 LEU A O 1
ATOM 719 N N . THR A 1 89 ? -5.513 6.874 14.059 1.00 94.44 89 THR A N 1
ATOM 720 C CA . THR A 1 89 ? -4.586 7.937 14.467 1.00 94.44 89 THR A CA 1
ATOM 721 C C . THR A 1 89 ? -5.251 8.964 15.382 1.00 94.44 89 THR A C 1
ATOM 723 O O . THR A 1 89 ? -4.653 9.397 16.365 1.00 94.44 89 THR A O 1
ATOM 726 N N . THR A 1 90 ? -6.484 9.363 15.072 1.00 94.19 90 THR A N 1
ATOM 727 C CA . THR A 1 90 ? -7.180 10.469 15.753 1.00 94.19 90 THR A CA 1
ATOM 728 C C . THR A 1 90 ? -7.968 10.033 16.982 1.00 94.19 90 THR A C 1
ATOM 730 O O . THR A 1 90 ? -8.162 10.844 17.886 1.00 94.19 90 THR A O 1
ATOM 733 N N . VAL A 1 91 ? -8.400 8.770 17.036 1.00 94.44 91 VAL A N 1
ATOM 734 C CA . VAL A 1 91 ? -9.194 8.215 18.139 1.00 94.44 91 VAL A CA 1
ATOM 735 C C . VAL A 1 91 ? -8.469 7.039 18.779 1.00 94.44 91 VAL A C 1
ATOM 737 O O . VAL A 1 91 ? -8.177 7.105 19.968 1.00 94.44 91 VAL A O 1
ATOM 740 N N . GLY A 1 92 ? -8.119 6.004 18.009 1.00 92.38 92 GLY A N 1
ATOM 741 C CA . GLY A 1 92 ? -7.523 4.760 18.520 1.00 92.38 92 GLY A CA 1
ATOM 742 C C . GLY A 1 92 ? -6.297 4.988 19.410 1.00 92.38 92 GLY A C 1
ATOM 743 O O . GLY A 1 92 ? -6.341 4.772 20.619 1.00 92.38 92 GLY A O 1
ATOM 744 N N . PHE A 1 93 ? -5.206 5.480 18.824 1.00 90.75 93 PHE A N 1
ATOM 745 C CA . PHE A 1 93 ? -3.956 5.760 19.539 1.00 90.75 93 PHE A CA 1
ATOM 746 C C . PHE A 1 93 ? -4.037 6.986 20.454 1.00 90.75 93 PHE A C 1
ATOM 748 O O . PHE A 1 93 ? -3.235 7.119 21.378 1.00 90.75 93 PHE A O 1
ATOM 755 N N . ALA A 1 94 ? -4.985 7.885 20.201 1.00 92.56 94 ALA A N 1
ATOM 756 C CA . ALA A 1 94 ? -5.121 9.139 20.929 1.00 92.56 94 ALA A CA 1
ATOM 757 C C . ALA A 1 94 ? -6.010 9.038 22.180 1.00 92.56 94 ALA A C 1
ATOM 759 O O . ALA A 1 94 ? -6.084 10.013 22.926 1.00 92.56 94 ALA A O 1
ATOM 760 N N . THR A 1 95 ? -6.671 7.897 22.425 1.00 94.38 95 THR A N 1
ATOM 761 C CA . THR A 1 95 ? -7.612 7.711 23.542 1.00 94.38 95 THR A CA 1
ATOM 762 C C . THR A 1 95 ? -6.988 6.868 24.657 1.00 94.38 95 THR A C 1
ATOM 764 O O . THR A 1 95 ? -6.998 5.639 24.579 1.00 94.38 95 THR A O 1
ATOM 767 N N . PRO A 1 96 ? -6.502 7.479 25.760 1.00 92.69 96 PRO A N 1
ATOM 768 C CA . PRO A 1 96 ? -5.897 6.731 26.864 1.00 92.69 96 PRO A CA 1
ATOM 769 C C . PRO A 1 96 ? -6.862 5.750 27.533 1.00 92.69 96 PRO A C 1
ATOM 771 O O . PRO A 1 96 ? -6.426 4.745 28.081 1.00 92.69 96 PRO A O 1
ATOM 774 N N . ALA A 1 97 ? -8.168 6.037 27.480 1.00 89.44 97 ALA A N 1
ATOM 775 C CA . ALA A 1 97 ? -9.204 5.198 28.074 1.00 89.44 97 ALA A CA 1
ATOM 776 C C . ALA A 1 97 ? -9.290 3.800 27.444 1.00 89.44 97 ALA A C 1
ATOM 778 O O . ALA A 1 97 ? -9.813 2.901 28.084 1.00 89.44 97 ALA A O 1
ATOM 779 N N . PHE A 1 98 ? -8.756 3.591 26.236 1.00 93.94 98 PHE A N 1
ATOM 780 C CA . PHE A 1 98 ? -8.704 2.258 25.630 1.00 93.94 98 PHE A CA 1
ATOM 781 C C . PHE A 1 98 ? -7.635 1.352 26.259 1.00 93.94 98 PHE A C 1
ATOM 783 O O . PHE A 1 98 ? -7.669 0.137 26.077 1.00 93.94 98 PHE A O 1
ATOM 790 N N . TYR A 1 99 ? -6.673 1.904 27.006 1.00 92.00 99 TYR A N 1
ATOM 791 C CA . TYR A 1 99 ? -5.633 1.104 27.643 1.00 92.00 99 TYR A CA 1
ATOM 792 C C . TYR A 1 99 ? -6.192 0.323 28.839 1.00 92.00 99 TYR A C 1
ATOM 794 O O . TYR A 1 99 ? -6.481 0.894 29.891 1.00 92.00 99 TYR A O 1
ATOM 802 N N . GLY A 1 100 ? -6.298 -0.998 28.686 1.00 92.00 100 GLY A N 1
ATOM 803 C CA . GLY A 1 100 ? -6.830 -1.893 29.718 1.00 92.00 100 GLY A CA 1
ATOM 804 C C . GLY A 1 100 ? -8.360 -1.935 29.793 1.00 92.00 100 GLY A C 1
ATOM 805 O O . GLY A 1 100 ? -8.888 -2.556 30.713 1.00 92.00 100 GLY A O 1
ATOM 806 N N . ASP A 1 101 ? -9.055 -1.303 28.842 1.00 96.06 101 ASP A N 1
ATOM 807 C CA . ASP A 1 101 ? -10.506 -1.400 28.667 1.00 96.06 101 ASP A CA 1
ATOM 808 C C . ASP A 1 101 ? -10.824 -2.036 27.308 1.00 96.06 101 ASP A C 1
ATOM 810 O O . ASP A 1 101 ? -11.023 -1.365 26.289 1.00 96.06 101 ASP A O 1
ATOM 814 N N . ASP A 1 102 ? -10.862 -3.367 27.306 1.00 95.19 102 ASP A N 1
ATOM 815 C CA . ASP A 1 102 ? -11.150 -4.158 26.111 1.00 95.19 102 ASP A CA 1
ATOM 816 C C . ASP A 1 102 ? -12.546 -3.853 25.550 1.00 95.19 102 ASP A C 1
ATOM 818 O O . ASP A 1 102 ? -12.741 -3.899 24.339 1.00 95.19 102 ASP A O 1
ATOM 822 N N . ALA A 1 103 ? -13.520 -3.506 26.398 1.00 96.12 103 ALA A N 1
ATOM 823 C CA . ALA A 1 103 ? -14.876 -3.205 25.948 1.00 96.12 103 ALA A CA 1
ATOM 824 C C . ALA A 1 103 ? -14.921 -1.880 25.177 1.00 96.12 103 ALA A C 1
ATOM 826 O O . ALA A 1 103 ? -15.540 -1.807 24.114 1.00 96.12 103 ALA A O 1
ATOM 827 N N . ALA A 1 104 ? -14.228 -0.853 25.674 1.00 94.50 104 ALA A N 1
ATOM 828 C CA . ALA A 1 104 ? -14.105 0.421 24.976 1.00 94.50 104 ALA A CA 1
ATOM 829 C C . ALA A 1 104 ? -13.343 0.274 23.648 1.00 94.50 104 ALA A C 1
ATOM 831 O O . ALA A 1 104 ? -13.775 0.821 22.631 1.00 94.50 104 ALA A O 1
ATOM 832 N N . MET A 1 105 ? -12.258 -0.512 23.631 1.00 95.31 105 MET A N 1
ATOM 833 C CA . MET A 1 105 ? -11.519 -0.811 22.400 1.00 95.31 105 MET A CA 1
ATOM 834 C C . MET A 1 105 ? -12.391 -1.566 21.387 1.00 95.31 105 MET A C 1
ATOM 836 O O . MET A 1 105 ? -12.430 -1.203 20.212 1.00 95.31 105 MET A O 1
ATOM 840 N N . MET A 1 106 ? -13.126 -2.589 21.830 1.00 95.31 106 MET A N 1
ATOM 841 C CA . MET A 1 106 ? -14.008 -3.363 20.954 1.00 95.31 106 MET A CA 1
ATOM 842 C C . MET A 1 106 ? -15.128 -2.507 20.364 1.00 95.31 106 MET A C 1
ATOM 844 O O . MET A 1 106 ? -15.362 -2.590 19.162 1.00 95.31 106 MET A O 1
ATOM 848 N N . ALA A 1 107 ? -15.756 -1.632 21.152 1.00 95.88 107 ALA A N 1
ATOM 849 C CA . ALA A 1 107 ? -16.784 -0.721 20.647 1.00 95.88 107 ALA A CA 1
ATOM 850 C C . ALA A 1 107 ? -16.246 0.213 19.545 1.00 95.88 107 ALA A C 1
ATOM 852 O O . ALA A 1 107 ? -16.907 0.438 18.531 1.00 95.88 107 ALA A O 1
ATOM 853 N N . PHE A 1 108 ? -15.019 0.717 19.701 1.00 96.06 108 PHE A N 1
ATOM 854 C CA . PHE A 1 108 ? -14.350 1.514 18.671 1.00 96.06 108 PHE A CA 1
ATOM 855 C C . PHE A 1 108 ? -14.063 0.705 17.393 1.00 96.06 108 PHE A C 1
ATOM 857 O O . PHE A 1 108 ? -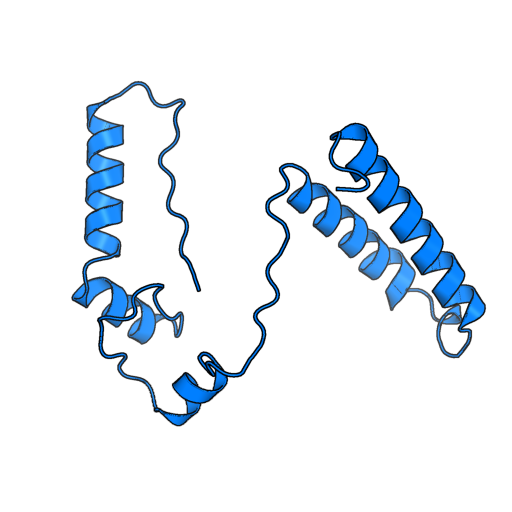14.281 1.195 16.280 1.00 96.06 108 PHE A O 1
ATOM 864 N N . LEU A 1 109 ? -13.603 -0.542 17.530 1.00 95.88 109 LEU A N 1
ATOM 865 C CA . LEU A 1 109 ? -13.360 -1.423 16.385 1.00 95.88 109 LEU A CA 1
ATOM 866 C C . LEU A 1 109 ? -14.660 -1.790 15.658 1.00 95.88 109 LEU A C 1
ATOM 868 O O . LEU A 1 109 ? -14.671 -1.837 14.429 1.00 95.88 109 LEU A O 1
ATOM 872 N N . GLU A 1 110 ? -15.758 -1.996 16.385 1.00 97.00 110 GLU A N 1
ATOM 873 C CA . GLU A 1 110 ? -17.088 -2.223 15.809 1.00 97.00 110 GLU A CA 1
ATOM 874 C C . GLU A 1 110 ? -17.573 -1.012 15.003 1.00 97.00 110 GLU A C 1
ATOM 876 O O . GLU A 1 110 ? -18.106 -1.179 13.905 1.00 97.00 110 GLU A O 1
ATOM 881 N N . GLU A 1 111 ? -17.331 0.209 15.484 1.00 96.25 111 GLU A N 1
ATOM 882 C CA . GLU A 1 111 ? -17.642 1.431 14.737 1.00 96.25 111 GLU A CA 1
ATOM 883 C C . GLU A 1 111 ? -16.820 1.534 13.442 1.00 96.25 111 GLU A C 1
ATOM 885 O O . GLU A 1 111 ? -17.351 1.841 12.370 1.00 96.25 111 GLU A O 1
ATOM 890 N N . CYS A 1 112 ? -15.522 1.237 13.515 1.00 96.69 112 CYS A N 1
ATOM 891 C CA . CYS A 1 112 ? -14.657 1.192 12.338 1.00 96.69 112 CYS A CA 1
ATOM 892 C C . CYS A 1 112 ? -15.107 0.127 11.326 1.00 96.69 112 CYS A C 1
ATOM 894 O O . CYS A 1 112 ? -15.093 0.365 10.114 1.00 96.69 112 CYS A O 1
ATOM 896 N N . ALA A 1 113 ? -15.526 -1.041 11.818 1.00 95.94 113 ALA A N 1
ATOM 897 C CA . ALA A 1 113 ? -16.047 -2.119 10.990 1.00 95.94 113 ALA A CA 1
ATOM 898 C C . ALA A 1 113 ? -17.370 -1.721 10.323 1.00 95.94 113 ALA A C 1
ATOM 900 O O . ALA A 1 113 ? -17.564 -2.001 9.143 1.00 95.94 113 ALA A O 1
ATOM 901 N N . ALA A 1 114 ? -18.258 -1.025 11.037 1.00 97.12 114 ALA A N 1
ATOM 902 C CA . ALA A 1 114 ? -19.511 -0.531 10.478 1.00 97.12 114 ALA A CA 1
ATOM 903 C C . ALA A 1 114 ? -19.277 0.444 9.310 1.00 97.12 114 ALA A C 1
ATOM 905 O O . ALA A 1 114 ? -19.914 0.297 8.268 1.00 97.12 114 ALA A O 1
ATOM 906 N N . GLU A 1 115 ? -18.332 1.384 9.437 1.00 96.88 115 GLU A N 1
ATOM 907 C CA . GLU A 1 115 ? -17.971 2.295 8.336 1.00 96.88 115 GLU A CA 1
ATOM 908 C C . GLU A 1 115 ? -17.332 1.547 7.157 1.00 96.88 115 GLU A C 1
ATOM 910 O O . GLU A 1 115 ? -17.732 1.742 6.011 1.00 96.88 115 GLU A O 1
ATOM 915 N N . THR A 1 116 ? -16.395 0.636 7.434 1.00 95.31 116 THR A N 1
ATOM 916 C CA . THR A 1 116 ? -15.777 -0.233 6.414 1.00 95.31 116 THR A CA 1
ATOM 917 C C . THR A 1 116 ? -16.844 -0.996 5.625 1.00 95.31 116 THR A C 1
ATOM 919 O O . THR A 1 116 ? -16.835 -1.007 4.395 1.00 95.31 116 THR A O 1
ATOM 922 N N . ASN A 1 117 ? -17.809 -1.592 6.326 1.00 96.06 117 ASN A N 1
ATOM 923 C CA . ASN A 1 117 ? -18.897 -2.348 5.717 1.00 96.06 117 ASN A CA 1
ATOM 924 C C . ASN A 1 117 ? -19.821 -1.459 4.879 1.00 96.06 117 ASN A C 1
ATOM 926 O O . ASN A 1 117 ? -20.243 -1.884 3.806 1.00 96.06 117 ASN A O 1
ATOM 930 N N . ALA A 1 118 ? -20.104 -0.234 5.327 1.00 97.12 118 ALA A N 1
ATOM 931 C CA . ALA A 1 118 ? -20.893 0.723 4.557 1.00 97.12 118 ALA A CA 1
ATOM 932 C C . ALA A 1 118 ? -20.214 1.066 3.219 1.00 97.12 118 ALA A C 1
ATOM 934 O O . ALA A 1 118 ? -20.848 0.95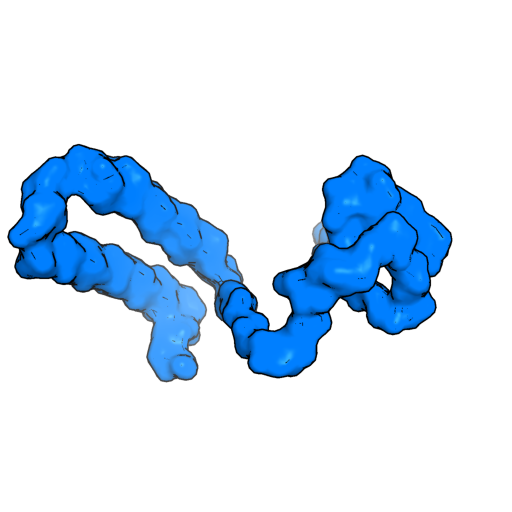4 2.173 1.00 97.12 118 ALA A O 1
ATOM 935 N N . ILE A 1 119 ? -18.908 1.356 3.226 1.00 96.56 119 ILE A N 1
ATOM 936 C CA . ILE A 1 119 ? -18.137 1.644 2.000 1.00 96.56 119 ILE A CA 1
ATOM 937 C C . ILE A 1 119 ? -18.167 0.448 1.043 1.00 96.56 119 ILE A C 1
ATOM 939 O O . ILE A 1 119 ? -18.386 0.601 -0.161 1.00 96.56 119 ILE A O 1
ATOM 943 N N . LEU A 1 120 ? -17.981 -0.765 1.571 1.00 95.94 120 LEU A N 1
ATOM 944 C CA . LEU A 1 120 ? -18.058 -1.988 0.771 1.00 95.94 120 LEU A CA 1
ATOM 945 C C . LEU A 1 120 ? -19.451 -2.173 0.143 1.00 95.94 120 LEU A C 1
ATOM 947 O O . LEU A 1 120 ? -19.551 -2.610 -1.005 1.00 95.94 120 LEU A O 1
ATOM 951 N N . GLN A 1 121 ? -20.523 -1.848 0.871 1.00 96.81 121 GLN A N 1
ATOM 952 C CA . GLN A 1 121 ? -21.900 -1.931 0.372 1.00 96.81 121 GLN A CA 1
ATOM 953 C C . GLN A 1 121 ? -22.166 -0.899 -0.725 1.00 96.81 121 GLN A C 1
ATOM 955 O O . GLN A 1 121 ? -22.712 -1.255 -1.768 1.00 96.81 121 GLN A O 1
ATOM 960 N N . GLU A 1 122 ? -21.736 0.348 -0.528 1.00 96.44 122 GLU A N 1
ATOM 961 C CA . GLU A 1 122 ? -21.860 1.435 -1.510 1.00 96.44 122 GLU A CA 1
ATOM 962 C C . GLU A 1 122 ? -21.148 1.111 -2.830 1.00 96.44 122 GLU A C 1
ATOM 964 O O . GLU A 1 122 ? -21.637 1.451 -3.907 1.00 96.44 122 GLU A O 1
ATOM 969 N N . ASN A 1 123 ? -20.029 0.387 -2.752 1.00 95.31 123 ASN A N 1
ATOM 970 C CA . ASN A 1 123 ? -19.254 -0.057 -3.910 1.00 95.31 123 ASN A CA 1
ATOM 971 C C . ASN A 1 123 ? -19.703 -1.422 -4.470 1.00 95.31 123 ASN A C 1
ATOM 973 O O . ASN A 1 123 ? -19.118 -1.907 -5.437 1.00 95.31 123 ASN A O 1
ATOM 977 N N . GLY A 1 124 ? -20.729 -2.054 -3.888 1.00 95.19 124 GLY A N 1
ATOM 978 C CA . GLY A 1 124 ? -21.274 -3.329 -4.366 1.00 95.19 124 GLY A CA 1
ATOM 979 C C . GLY A 1 124 ? -20.345 -4.536 -4.188 1.00 95.19 124 GLY A C 1
ATOM 980 O O . GLY A 1 124 ? -20.488 -5.519 -4.909 1.00 95.19 124 GLY A O 1
ATOM 981 N N . VAL A 1 125 ? -19.400 -4.471 -3.247 1.00 94.56 125 VAL A N 1
ATOM 982 C CA . VAL A 1 125 ? -18.379 -5.510 -2.988 1.00 94.56 125 VAL A CA 1
ATOM 983 C C . VAL A 1 125 ? -18.477 -6.114 -1.579 1.00 94.56 125 VAL A C 1
ATOM 985 O O . VAL A 1 125 ? -17.589 -6.840 -1.139 1.00 94.56 125 VAL A O 1
ATOM 988 N N . TYR A 1 126 ? -19.554 -5.821 -0.848 1.00 91.88 126 TYR A N 1
ATOM 989 C CA . TYR A 1 126 ? -19.789 -6.366 0.489 1.00 91.88 126 TYR A CA 1
ATOM 990 C C . TYR A 1 126 ? -20.223 -7.839 0.458 1.00 91.88 126 TYR A C 1
ATOM 992 O O . TYR A 1 126 ? -21.155 -8.196 -0.260 1.00 91.88 126 TYR A O 1
ATOM 1000 N N . GLY A 1 127 ? -19.603 -8.674 1.300 1.00 81.19 127 GLY A N 1
ATOM 1001 C CA . GLY A 1 127 ? -19.976 -10.086 1.471 1.00 81.19 127 GLY A CA 1
ATOM 1002 C C . GLY A 1 127 ? -19.549 -11.020 0.332 1.00 81.19 127 GLY A C 1
ATOM 1003 O O . GLY A 1 127 ? -20.150 -12.086 0.188 1.00 81.19 127 GLY A O 1
ATOM 1004 N N . GLY A 1 128 ? -18.573 -10.598 -0.480 1.00 56.69 128 GLY A N 1
ATOM 1005 C CA . GLY A 1 128 ? -17.925 -11.430 -1.500 1.00 56.69 128 GLY A CA 1
ATOM 1006 C C . GLY A 1 128 ? -17.062 -12.551 -0.934 1.00 56.69 128 GLY A C 1
ATOM 1007 O O . GLY A 1 128 ? -16.665 -12.467 0.250 1.00 56.69 128 GLY A O 1
#

Sequence (128 aa):
MCYNWYVTSSEKDTAKIAAAWDFIKYMVEPENAVLQAQMTGWFPGRSDVDLPVDQEILDAFYNPDQTLYMYPLLSCNDELQTKFAEKLTTVGFATPAFYGDDAAMMAFLEECAAETNAILQENGVYGG

Radius of gyration: 21.26 Å; chains: 1; bounding box: 46×32×60 Å

InterPro domains:
  IPR006059 Bacterial-type extracellular solute-binding protein [PF13416] (4-52)

Secondary structure (DSSP, 8-state):
--------TT---HHHHHHHHHHHHHHTSHHHHHHHHHHH-PPPS-SSS--SS-HHHHHHH--TTSPP------TTHHHHHHHHHHHIIIIITT-GGGTT-HHHHHHHHHHHHHHHHHHHHHTT-TT-

pLDDT: mean 90.42, std 7.54, range [52.19, 97.12]